Protein AF-A0A699U8E8-F1 (afdb_monomer_lite)

Radius of gyration: 20.22 Å; chains: 1; bounding box: 42×30×56 Å

Secondary structure (DSSP, 8-state):
-TTSPPP--S-TTSTTS-PPPHHHHHHHHHHHHHHTT-GGG--TTEEEEEEEE-S-TTS-HHHHTTS----EEEEEEETTTTEEEEEEES----

Foldseek 3Di:
DVVQDQDPDPPPPDPDDDDDDPVSVVVSVVVVCVVVVVVVVDDPQKDFDDKDFQDDPVPDLVNLLPPPFFGIWTWIQRNVPRDIDIDTHSDDDD

InterPro domains:
  IPR020946 Flavin monooxygenase-like [PF00743] (1-57)
  IPR036188 FAD/NAD(P)-binding domain superfamily [G3DSA:3.50.50.60] (1-94)
  IPR036188 FAD/NAD(P)-binding domain superfamily [SSF51905] (1-94)

Structure (mmCIF, N/CA/C/O backbone):
data_AF-A0A699U8E8-F1
#
_entry.id   AF-A0A699U8E8-F1
#
loop_
_atom_site.group_PDB
_atom_site.id
_atom_site.type_symbol
_atom_site.label_atom_id
_atom_site.label_alt_id
_atom_site.label_comp_id
_atom_site.label_asym_id
_atom_site.label_entity_id
_atom_site.label_seq_id
_atom_site.pdbx_PDB_ins_code
_atom_site.Cartn_x
_atom_site.Cartn_y
_atom_site.Cartn_z
_atom_site.occupancy
_atom_site.B_iso_or_equiv
_atom_site.auth_seq_id
_atom_site.auth_comp_id
_atom_site.auth_asym_id
_atom_site.auth_atom_id
_atom_site.pdbx_PDB_model_num
ATOM 1 N N . PHE A 1 1 ? 16.436 -6.446 -5.728 1.00 92.31 1 PHE A N 1
ATOM 2 C CA . PHE A 1 1 ? 16.037 -7.513 -4.795 1.00 92.31 1 PHE A CA 1
ATOM 3 C C . PHE A 1 1 ? 16.779 -8.793 -5.158 1.00 92.31 1 PHE A C 1
ATOM 5 O O . PHE A 1 1 ? 17.145 -8.954 -6.315 1.00 92.31 1 PHE A O 1
ATOM 12 N N . SER A 1 2 ? 17.091 -9.667 -4.193 1.00 92.50 2 SER A N 1
ATOM 13 C CA . SER A 1 2 ? 17.897 -10.883 -4.444 1.00 92.50 2 SER A CA 1
ATOM 14 C C . SER A 1 2 ? 17.211 -11.897 -5.365 1.00 92.50 2 SER A C 1
ATOM 16 O O . SER A 1 2 ? 17.875 -12.717 -5.986 1.00 92.50 2 SER A O 1
ATOM 18 N N . ASP A 1 3 ? 15.888 -11.833 -5.433 1.00 95.25 3 ASP A N 1
ATOM 19 C CA . ASP A 1 3 ? 14.965 -12.672 -6.196 1.00 95.25 3 ASP A CA 1
ATOM 20 C C . ASP A 1 3 ? 14.408 -11.983 -7.455 1.00 95.25 3 ASP A C 1
ATOM 22 O O . ASP A 1 3 ? 13.695 -12.609 -8.234 1.00 95.25 3 ASP A O 1
ATOM 26 N N . TYR A 1 4 ? 14.762 -10.717 -7.685 1.00 94.19 4 TYR A N 1
ATOM 27 C CA . TYR A 1 4 ? 14.385 -9.959 -8.875 1.00 94.19 4 TYR A CA 1
ATOM 28 C C . TYR A 1 4 ? 15.588 -9.130 -9.343 1.00 94.19 4 TYR A C 1
ATOM 30 O O . TYR A 1 4 ? 15.833 -8.045 -8.805 1.00 94.19 4 TYR A O 1
ATOM 38 N N . PRO A 1 5 ? 16.415 -9.651 -10.264 1.00 90.62 5 PRO A N 1
ATOM 39 C CA . PRO A 1 5 ? 17.642 -8.984 -10.683 1.00 90.62 5 PRO A CA 1
ATOM 40 C C . PRO A 1 5 ? 17.349 -7.695 -11.458 1.00 90.62 5 PRO A C 1
ATOM 42 O O . PRO A 1 5 ? 16.277 -7.528 -12.034 1.00 90.62 5 PRO A O 1
ATOM 45 N N . TRP A 1 6 ? 18.320 -6.781 -11.475 1.00 87.62 6 TRP A N 1
ATOM 46 C CA . TRP A 1 6 ? 18.238 -5.569 -12.289 1.00 87.62 6 TRP A CA 1
ATOM 47 C C . TRP A 1 6 ? 18.147 -5.938 -13.782 1.00 87.62 6 TRP A C 1
ATOM 49 O O . TRP A 1 6 ? 18.892 -6.827 -14.212 1.00 87.62 6 TRP A O 1
ATOM 59 N N . PRO A 1 7 ? 17.261 -5.306 -14.577 1.00 82.06 7 PRO A N 1
ATOM 60 C CA . PRO A 1 7 ? 17.156 -5.589 -16.003 1.00 82.06 7 PRO A CA 1
ATOM 61 C C . PRO A 1 7 ? 18.494 -5.295 -16.687 1.00 82.06 7 PRO A C 1
ATOM 63 O O . PRO A 1 7 ? 19.074 -4.227 -16.498 1.00 82.06 7 PRO A O 1
ATOM 66 N N . GLN A 1 8 ? 19.002 -6.245 -17.474 1.00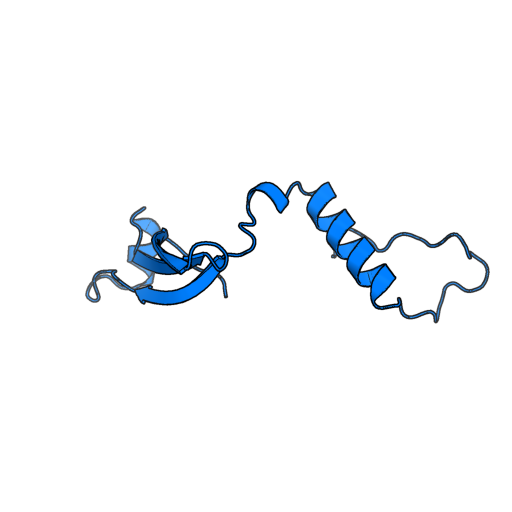 70.06 8 GLN A N 1
ATOM 67 C CA . GLN A 1 8 ? 20.205 -6.009 -18.268 1.00 70.06 8 GLN A CA 1
ATOM 68 C C . GLN A 1 8 ? 19.855 -5.017 -19.378 1.00 70.06 8 GLN A C 1
ATOM 70 O O . GLN A 1 8 ? 19.148 -5.351 -20.328 1.00 70.06 8 GLN A O 1
ATOM 75 N N . THR A 1 9 ? 20.286 -3.767 -19.226 1.00 60.03 9 THR A N 1
ATOM 76 C CA . THR A 1 9 ? 20.214 -2.774 -20.293 1.00 60.03 9 THR A CA 1
ATOM 77 C C . THR A 1 9 ? 21.135 -3.229 -21.420 1.00 60.03 9 THR A C 1
ATOM 79 O O . THR A 1 9 ? 22.307 -3.499 -21.193 1.00 60.03 9 THR A O 1
ATOM 82 N N . HIS A 1 10 ? 20.587 -3.327 -22.632 1.00 48.31 10 HIS A N 1
ATOM 83 C CA . HIS A 1 10 ? 21.205 -3.863 -23.856 1.00 48.31 10 HIS A CA 1
ATOM 84 C C . HIS A 1 10 ? 22.462 -3.116 -24.374 1.00 48.31 10 HIS A C 1
ATOM 86 O O . HIS A 1 10 ? 22.829 -3.269 -25.538 1.00 48.31 10 HIS A O 1
ATOM 92 N N . ASP A 1 11 ? 23.147 -2.332 -23.541 1.00 50.50 11 ASP A N 1
ATOM 93 C CA . ASP A 1 11 ? 24.457 -1.748 -23.836 1.00 50.50 11 ASP A CA 1
ATOM 94 C C . ASP A 1 11 ? 25.571 -2.652 -23.282 1.00 50.50 11 ASP A C 1
ATOM 96 O O . ASP A 1 11 ? 26.369 -2.281 -22.416 1.00 50.50 11 ASP A O 1
ATOM 100 N N . ASP A 1 12 ? 25.662 -3.851 -23.857 1.00 48.12 12 ASP A N 1
ATOM 101 C CA . ASP A 1 12 ? 26.666 -4.891 -23.577 1.00 48.12 12 ASP A CA 1
ATOM 102 C C . ASP A 1 12 ? 28.110 -4.493 -23.979 1.00 48.12 12 ASP A C 1
ATOM 104 O O . ASP A 1 12 ? 28.989 -5.339 -24.126 1.00 48.12 12 ASP A O 1
ATOM 108 N N . ASN A 1 13 ? 28.386 -3.195 -24.155 1.00 47.91 13 ASN A N 1
ATOM 109 C CA . ASN A 1 13 ? 29.721 -2.644 -24.407 1.00 47.91 13 ASN A CA 1
ATOM 110 C C . ASN A 1 13 ? 30.185 -1.639 -23.333 1.00 47.91 13 ASN A C 1
ATOM 112 O O . ASN A 1 13 ? 31.278 -1.089 -23.464 1.00 47.91 13 ASN A O 1
ATOM 116 N N . ASN A 1 14 ? 29.392 -1.380 -22.283 1.00 51.03 14 ASN A N 1
ATOM 117 C CA . ASN A 1 14 ? 29.761 -0.445 -21.207 1.00 51.03 14 ASN A CA 1
ATOM 118 C C . ASN A 1 14 ? 29.149 -0.823 -19.840 1.00 51.03 14 ASN A C 1
ATOM 120 O O . ASN A 1 14 ? 28.718 0.020 -19.056 1.00 51.03 14 ASN A O 1
ATOM 124 N N . SER A 1 15 ? 29.057 -2.120 -19.565 1.00 55.53 15 SER A N 1
ATOM 125 C CA . SER A 1 15 ? 28.297 -2.692 -18.452 1.00 55.53 15 SER A CA 1
ATOM 126 C C . SER A 1 15 ? 29.149 -2.917 -17.193 1.00 55.53 15 SER A C 1
ATOM 128 O O . SER A 1 15 ? 29.256 -4.051 -16.725 1.00 55.53 15 SER A O 1
ATOM 130 N N . SER A 1 16 ? 29.758 -1.856 -16.648 1.00 50.94 16 SER A N 1
ATOM 131 C CA . SER A 1 16 ? 30.425 -1.934 -15.330 1.00 50.94 16 SER A CA 1
ATOM 132 C C . SER A 1 16 ? 30.252 -0.713 -14.416 1.00 50.94 16 SER A C 1
ATOM 134 O O . SER A 1 16 ? 30.370 -0.895 -13.211 1.00 50.94 16 SER A O 1
ATOM 136 N N .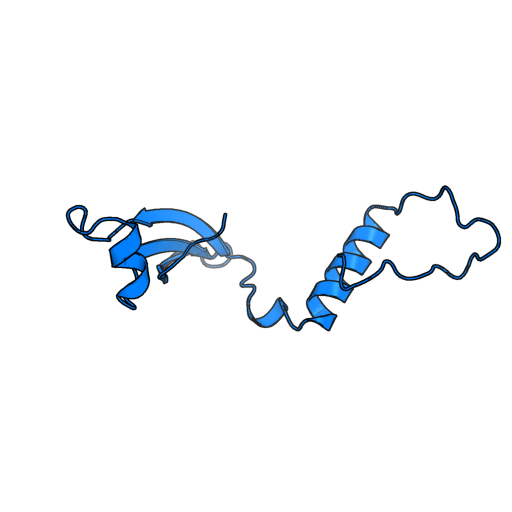 ASP A 1 17 ? 29.934 0.489 -14.923 1.00 54.59 17 ASP A N 1
ATOM 137 C CA . ASP A 1 17 ? 30.014 1.725 -14.107 1.00 54.59 17 ASP A CA 1
ATOM 138 C C . ASP A 1 17 ? 28.808 2.683 -14.209 1.00 54.59 17 ASP A C 1
ATOM 140 O O . ASP A 1 17 ? 28.858 3.800 -13.688 1.00 54.59 17 ASP A O 1
ATOM 144 N N . CYS A 1 18 ? 27.704 2.295 -14.856 1.00 70.44 18 CYS A N 1
ATOM 145 C CA . CYS A 1 18 ? 26.531 3.171 -14.919 1.00 70.44 18 CYS A CA 1
ATOM 146 C C . CYS A 1 18 ? 25.619 2.938 -13.706 1.00 70.44 18 CYS A C 1
ATOM 148 O O . CYS A 1 18 ? 24.918 1.929 -13.626 1.00 70.44 18 CYS A O 1
ATOM 150 N N . PHE A 1 19 ? 25.638 3.867 -12.748 1.00 81.06 19 PHE A N 1
ATOM 151 C CA . PHE A 1 19 ? 24.616 3.921 -11.704 1.00 81.06 19 PHE A CA 1
ATOM 152 C C . PHE A 1 19 ? 23.267 4.278 -12.339 1.00 81.06 19 PHE A C 1
ATOM 154 O O . PHE A 1 19 ? 23.221 5.206 -13.150 1.00 81.06 19 PHE A O 1
ATOM 161 N N . PRO A 1 20 ? 22.172 3.597 -11.965 1.00 86.44 20 PRO A N 1
ATOM 162 C CA . PRO A 1 20 ? 20.870 3.895 -12.531 1.00 86.44 20 PRO A CA 1
ATOM 163 C C . PRO A 1 20 ? 20.406 5.292 -12.123 1.00 86.44 20 PRO A C 1
ATOM 165 O O . PRO A 1 20 ? 20.632 5.760 -11.002 1.00 86.44 20 PRO A O 1
ATOM 168 N N . SER A 1 21 ? 19.726 5.957 -13.043 1.00 88.56 21 SER A N 1
ATOM 169 C CA . SER A 1 21 ? 19.009 7.191 -12.776 1.00 88.56 21 SER A CA 1
ATOM 170 C C . SER A 1 21 ? 17.812 6.945 -11.856 1.00 88.56 21 SER A C 1
ATOM 172 O O . SER A 1 21 ? 17.302 5.833 -11.717 1.00 88.56 21 SER A O 1
ATOM 174 N N . TYR A 1 22 ? 17.310 8.021 -11.249 1.00 93.31 22 TYR A N 1
ATOM 175 C CA . TYR A 1 22 ? 16.098 7.967 -10.430 1.00 93.31 22 TYR A CA 1
ATOM 176 C C . TYR A 1 22 ? 14.895 7.370 -11.182 1.00 93.31 22 TYR A C 1
ATOM 178 O O . TYR A 1 22 ? 14.119 6.630 -10.588 1.00 93.31 22 TYR A O 1
ATOM 186 N N . VAL A 1 23 ? 14.759 7.662 -12.481 1.00 93.38 23 VAL A N 1
ATOM 187 C CA . VAL A 1 23 ? 13.660 7.141 -13.308 1.00 93.38 23 VAL A CA 1
ATOM 188 C C . VAL A 1 23 ? 13.791 5.630 -13.484 1.00 93.38 23 VAL A C 1
ATOM 190 O O . VAL A 1 23 ? 12.840 4.912 -13.208 1.00 93.38 23 VAL A O 1
ATOM 193 N N . GLU A 1 24 ? 14.986 5.133 -13.814 1.00 91.38 24 GLU A N 1
ATOM 194 C CA . GLU A 1 24 ? 15.226 3.690 -13.955 1.00 91.38 24 GLU A CA 1
ATOM 195 C C . GLU A 1 24 ? 14.999 2.933 -12.639 1.00 91.38 24 GLU A C 1
ATOM 197 O O . GLU A 1 24 ? 14.514 1.804 -12.642 1.00 91.38 24 GLU A O 1
ATOM 202 N N . ILE A 1 25 ? 15.311 3.555 -11.495 1.00 93.19 25 ILE A N 1
ATOM 203 C CA . ILE A 1 25 ? 15.011 2.981 -10.175 1.00 93.19 25 ILE A CA 1
ATOM 204 C C . ILE A 1 25 ? 13.500 2.887 -9.951 1.00 93.19 25 ILE A C 1
ATOM 206 O O . ILE A 1 25 ? 13.035 1.864 -9.451 1.00 93.19 25 ILE A O 1
ATOM 210 N N . LEU A 1 26 ? 12.732 3.922 -10.303 1.00 96.06 26 LEU A N 1
ATOM 211 C CA . LEU A 1 26 ? 11.275 3.875 -10.184 1.00 96.06 26 LEU A CA 1
ATOM 212 C C . LEU A 1 26 ? 10.674 2.798 -11.086 1.00 96.06 26 LEU A C 1
ATOM 214 O O . LEU A 1 26 ? 9.883 2.000 -10.596 1.00 96.06 26 LEU A O 1
ATOM 218 N N . ASP A 1 27 ? 11.100 2.728 -12.346 1.00 95.12 27 ASP A N 1
ATOM 219 C CA . ASP A 1 27 ? 10.615 1.730 -13.302 1.00 95.12 27 ASP A CA 1
ATOM 220 C C . ASP A 1 27 ? 10.923 0.304 -12.818 1.00 95.12 27 ASP A C 1
ATOM 222 O O . ASP A 1 27 ? 10.089 -0.598 -12.917 1.00 95.12 27 ASP A O 1
ATOM 226 N N . TYR A 1 28 ? 12.102 0.096 -12.225 1.00 94.81 28 TYR A N 1
ATOM 227 C CA . TYR A 1 28 ? 12.474 -1.175 -11.610 1.00 94.81 28 TYR A CA 1
ATOM 228 C C . TYR A 1 28 ? 11.598 -1.534 -10.398 1.00 94.81 28 TYR A C 1
ATOM 230 O O . TYR A 1 28 ? 11.193 -2.690 -10.257 1.00 94.81 28 TYR A O 1
ATOM 238 N N . LEU A 1 29 ? 11.302 -0.573 -9.515 1.00 96.50 29 LEU A N 1
ATOM 239 C CA . LEU A 1 29 ? 10.440 -0.795 -8.347 1.00 96.50 29 LEU A CA 1
ATOM 240 C C . LEU A 1 29 ? 8.989 -1.076 -8.750 1.00 96.50 29 LEU A C 1
ATOM 242 O O . LEU A 1 29 ? 8.360 -1.952 -8.155 1.00 96.50 29 LEU A O 1
ATOM 246 N N . ASP A 1 30 ? 8.484 -0.366 -9.756 1.00 96.38 30 ASP A N 1
ATOM 247 C CA . ASP A 1 30 ? 7.147 -0.565 -10.322 1.00 96.38 30 ASP A CA 1
ATOM 248 C C . ASP A 1 30 ? 7.035 -1.972 -10.928 1.00 96.38 30 ASP A C 1
ATOM 250 O O . ASP A 1 30 ? 6.180 -2.763 -10.532 1.00 96.38 30 ASP A O 1
ATOM 254 N N . SER A 1 31 ? 8.018 -2.354 -11.753 1.00 95.88 31 SER A N 1
ATOM 255 C CA . SER A 1 31 ? 8.112 -3.692 -12.353 1.00 95.88 31 SER A CA 1
ATOM 256 C C . SER A 1 31 ? 8.223 -4.808 -11.308 1.00 95.88 31 SER A C 1
ATOM 258 O O . SER A 1 31 ? 7.643 -5.882 -11.473 1.00 95.88 31 SER A O 1
ATOM 260 N N . TYR A 1 32 ? 8.953 -4.573 -10.213 1.00 96.56 32 TYR A N 1
ATOM 261 C CA . TYR A 1 32 ? 9.033 -5.509 -9.092 1.00 96.56 32 TYR A CA 1
ATOM 262 C C . TYR A 1 32 ? 7.670 -5.682 -8.408 1.00 96.56 32 TYR A C 1
ATOM 264 O O . TYR A 1 32 ? 7.238 -6.810 -8.163 1.00 96.56 32 TYR A O 1
ATOM 272 N N . ALA A 1 33 ? 6.983 -4.578 -8.107 1.00 97.38 33 ALA A N 1
ATOM 273 C CA . ALA A 1 33 ? 5.676 -4.611 -7.464 1.00 97.38 33 ALA A CA 1
ATOM 274 C C . ALA A 1 33 ? 4.612 -5.289 -8.341 1.00 97.38 33 ALA A C 1
ATOM 276 O O . ALA A 1 33 ? 3.804 -6.056 -7.811 1.00 97.38 33 ALA A O 1
ATOM 277 N N . ASP A 1 34 ? 4.662 -5.088 -9.659 1.00 96.81 34 ASP A N 1
ATOM 278 C CA . ASP A 1 34 ? 3.820 -5.787 -10.633 1.00 96.81 34 ASP A CA 1
ATOM 279 C C . ASP A 1 34 ? 4.131 -7.287 -10.698 1.00 96.81 34 ASP A C 1
ATOM 281 O O . ASP A 1 34 ? 3.221 -8.114 -10.627 1.00 96.81 34 ASP A O 1
ATOM 285 N N . ASN A 1 35 ? 5.411 -7.668 -10.774 1.00 96.69 35 ASN A N 1
ATOM 286 C CA . ASN A 1 35 ? 5.828 -9.071 -10.883 1.00 96.69 35 ASN A CA 1
ATOM 287 C C . ASN A 1 35 ? 5.338 -9.935 -9.707 1.00 96.69 35 ASN A C 1
ATOM 289 O O . ASN A 1 35 ? 4.983 -11.099 -9.895 1.00 96.69 35 ASN A O 1
ATOM 293 N N . PHE A 1 36 ? 5.312 -9.371 -8.497 1.00 97.06 36 PHE A N 1
ATOM 294 C CA . PHE A 1 36 ? 4.838 -10.054 -7.288 1.00 97.06 36 PHE A CA 1
ATOM 295 C C . PHE A 1 36 ? 3.384 -9.725 -6.919 1.00 97.06 36 PHE A C 1
ATOM 297 O O . PHE A 1 36 ? 2.914 -10.161 -5.865 1.00 97.06 36 PHE A O 1
ATOM 304 N N . ASP A 1 37 ? 2.663 -8.993 -7.776 1.00 97.19 37 ASP A N 1
ATOM 305 C CA . ASP A 1 37 ? 1.263 -8.603 -7.580 1.00 97.19 37 ASP A CA 1
ATOM 306 C C . ASP A 1 37 ? 1.032 -7.932 -6.209 1.00 97.19 37 ASP A C 1
ATOM 308 O O . ASP A 1 37 ? 0.133 -8.289 -5.439 1.00 97.19 37 ASP A O 1
ATOM 312 N N . LEU A 1 38 ? 1.909 -6.983 -5.860 1.00 97.25 38 LEU A N 1
ATOM 313 C CA . LEU A 1 38 ? 1.927 -6.311 -4.556 1.00 97.25 38 LEU A CA 1
ATOM 314 C C . LEU A 1 38 ? 0.911 -5.172 -4.465 1.00 97.25 38 LEU A C 1
ATOM 316 O O . LEU A 1 38 ? 0.434 -4.865 -3.372 1.00 97.25 38 LEU A O 1
ATOM 320 N N . PHE A 1 39 ? 0.537 -4.563 -5.593 1.00 96.81 39 PHE A N 1
ATOM 321 C CA . PHE A 1 39 ? -0.348 -3.396 -5.621 1.00 96.81 39 PHE A CA 1
ATOM 322 C C . PHE A 1 39 ? -1.708 -3.641 -4.966 1.00 96.81 39 PHE A C 1
ATOM 324 O O . PHE A 1 39 ? -2.254 -2.735 -4.340 1.00 96.81 39 PHE A O 1
ATOM 331 N N . LYS A 1 40 ? -2.226 -4.873 -5.013 1.00 96.44 40 LYS A N 1
ATOM 332 C CA . LYS A 1 40 ? -3.487 -5.244 -4.347 1.00 96.44 40 LYS A CA 1
ATOM 333 C C . LYS A 1 40 ? -3.453 -5.106 -2.820 1.00 96.44 40 LYS A C 1
ATOM 335 O O . LYS A 1 40 ? -4.509 -5.037 -2.197 1.00 96.44 40 LYS A O 1
ATOM 340 N N . PHE A 1 41 ? -2.264 -5.080 -2.218 1.00 96.31 41 PHE A N 1
ATOM 341 C CA . PHE A 1 41 ? -2.071 -4.920 -0.776 1.00 96.31 41 PHE A CA 1
ATOM 342 C C . PHE A 1 41 ? -1.725 -3.482 -0.372 1.00 96.31 41 PHE A C 1
ATOM 344 O O . PHE A 1 41 ? -1.624 -3.189 0.818 1.00 96.31 41 PHE A O 1
ATOM 351 N N . ILE A 1 42 ? -1.551 -2.576 -1.338 1.00 95.75 42 ILE A N 1
ATOM 352 C CA . ILE A 1 42 ? -1.169 -1.187 -1.091 1.00 95.75 42 ILE A CA 1
ATOM 353 C C . ILE A 1 42 ? -2.408 -0.304 -1.199 1.00 95.75 42 ILE A C 1
ATOM 355 O O . ILE A 1 42 ? -3.047 -0.213 -2.245 1.00 95.75 42 ILE A O 1
ATOM 359 N N . ASN A 1 43 ? -2.720 0.412 -0.121 1.00 94.75 43 ASN A N 1
ATOM 360 C CA . ASN A 1 43 ? -3.767 1.424 -0.136 1.00 94.75 43 ASN A CA 1
ATOM 361 C C . ASN A 1 43 ? -3.149 2.825 -0.246 1.00 94.75 43 ASN A C 1
ATOM 363 O O . ASN A 1 43 ? -2.707 3.408 0.744 1.00 94.75 43 ASN A O 1
ATOM 367 N N . PHE A 1 44 ? -3.101 3.379 -1.458 1.00 95.19 44 PHE A N 1
ATOM 368 C CA . PHE A 1 44 ? -2.600 4.738 -1.684 1.00 95.19 44 PHE A CA 1
ATOM 369 C C . PHE A 1 44 ? -3.521 5.803 -1.077 1.00 95.19 44 PHE A C 1
ATOM 371 O O . PHE A 1 44 ? -4.708 5.575 -0.859 1.00 95.19 44 PHE A O 1
ATOM 378 N N . ASN A 1 45 ? -3.002 7.020 -0.883 1.00 95.25 45 ASN A N 1
ATOM 379 C CA . ASN A 1 45 ? -3.745 8.139 -0.274 1.00 95.25 45 ASN A CA 1
ATOM 380 C C . ASN A 1 45 ? -4.206 7.851 1.166 1.00 95.25 45 ASN A C 1
ATOM 382 O O . ASN A 1 45 ? -5.165 8.448 1.650 1.00 95.25 45 ASN A O 1
ATOM 386 N N . SER A 1 46 ? -3.519 6.933 1.841 1.00 96.19 46 SER A N 1
ATOM 387 C CA . SER A 1 46 ? -3.811 6.511 3.204 1.00 96.19 46 SER A CA 1
ATOM 388 C C . SER A 1 46 ? -2.639 6.895 4.095 1.00 96.19 46 SER A C 1
ATOM 390 O O . SER A 1 46 ? -1.579 6.277 4.049 1.00 96.19 46 SER A O 1
ATOM 392 N N . LYS A 1 47 ? -2.806 7.956 4.883 1.00 96.00 47 LYS A N 1
ATOM 393 C CA . LYS A 1 47 ? -1.800 8.421 5.837 1.00 96.00 47 LYS A CA 1
ATOM 394 C C . LYS A 1 47 ? -2.038 7.747 7.183 1.00 96.00 47 LYS A C 1
ATOM 396 O O . LYS A 1 47 ? -3.075 7.975 7.799 1.00 96.00 47 LYS A O 1
ATOM 401 N N . VAL A 1 48 ? -1.070 6.974 7.668 1.00 96.06 48 VAL A N 1
ATOM 402 C CA . VAL A 1 48 ? -1.096 6.455 9.043 1.00 96.06 48 VAL A CA 1
ATOM 403 C C . VAL A 1 48 ? -0.837 7.614 10.007 1.00 96.06 48 VAL A C 1
ATOM 405 O O . VAL A 1 48 ? 0.195 8.280 9.917 1.00 96.06 48 VAL A O 1
ATOM 408 N N . THR A 1 49 ? -1.797 7.903 10.884 1.00 95.44 49 THR A N 1
ATOM 409 C CA . THR A 1 49 ? -1.717 9.014 11.847 1.00 95.44 49 THR A CA 1
ATOM 410 C C . THR A 1 49 ? -1.379 8.548 13.254 1.00 95.44 49 THR A C 1
ATOM 412 O O . THR A 1 49 ? -0.755 9.299 13.996 1.00 95.44 49 THR A O 1
ATOM 415 N N . GLU A 1 50 ? -1.777 7.329 13.619 1.00 95.19 50 GLU A N 1
ATOM 416 C CA . GLU A 1 50 ? -1.570 6.778 14.958 1.00 95.19 50 GLU A CA 1
ATOM 417 C C . GLU A 1 50 ? -1.451 5.251 14.907 1.00 95.19 50 G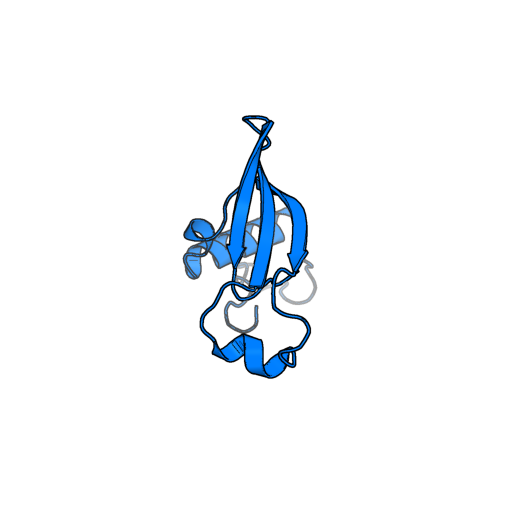LU A C 1
ATOM 419 O O . GLU A 1 50 ? -2.114 4.597 14.100 1.00 95.19 50 GLU A O 1
ATOM 424 N N . ILE A 1 51 ? -0.607 4.695 15.780 1.00 94.50 51 ILE A N 1
ATOM 425 C CA . ILE A 1 51 ? -0.469 3.256 16.018 1.00 94.50 51 ILE A CA 1
ATOM 426 C C . ILE A 1 51 ? -0.538 3.042 17.529 1.00 94.50 51 ILE A C 1
ATOM 428 O O . ILE A 1 51 ? 0.253 3.619 18.277 1.00 94.50 51 ILE A O 1
ATOM 432 N N . ARG A 1 52 ? -1.472 2.206 17.977 1.00 91.81 52 ARG A N 1
ATOM 433 C CA . ARG A 1 52 ? -1.742 1.938 19.390 1.00 91.81 52 ARG A CA 1
ATOM 434 C C . ARG A 1 52 ? -1.715 0.442 19.666 1.00 91.81 52 ARG A C 1
ATOM 436 O O . ARG A 1 52 ? -2.353 -0.329 18.960 1.00 91.81 52 ARG A O 1
ATOM 443 N N . PHE A 1 53 ? -1.043 0.041 20.742 1.00 87.56 53 PHE A N 1
ATOM 444 C CA . PHE A 1 53 ? -1.168 -1.310 21.284 1.00 87.56 53 PHE A CA 1
ATOM 445 C C . PHE A 1 53 ? -2.386 -1.390 22.218 1.00 87.56 53 PHE A C 1
ATOM 447 O O . PHE A 1 53 ? -2.513 -0.588 23.145 1.00 87.56 53 PHE A O 1
ATOM 454 N N . VAL A 1 54 ? -3.279 -2.345 21.969 1.00 85.31 54 VAL A N 1
ATOM 455 C CA . VAL A 1 54 ? -4.497 -2.624 22.753 1.00 85.31 54 VAL A CA 1
ATOM 456 C C . VAL A 1 54 ? -4.491 -4.006 23.409 1.00 85.31 54 VAL A C 1
ATOM 458 O O . VAL A 1 54 ? -5.491 -4.410 23.999 1.00 85.31 54 VAL A O 1
ATOM 461 N N . GLY A 1 55 ? -3.379 -4.740 23.313 1.00 74.06 55 GLY A N 1
ATOM 462 C CA . GLY A 1 55 ? -3.222 -6.033 23.973 1.00 74.06 55 GLY A CA 1
ATOM 463 C C . GLY A 1 55 ? -3.147 -5.922 25.499 1.00 74.06 55 GLY A C 1
ATOM 464 O O . GLY A 1 55 ? -2.744 -4.896 26.048 1.00 74.06 55 GLY A O 1
ATOM 465 N N . ASP A 1 56 ? -3.526 -7.006 26.175 1.00 70.69 56 ASP A N 1
ATOM 466 C CA . ASP A 1 56 ? -3.440 -7.112 27.631 1.00 70.69 56 ASP A CA 1
ATOM 467 C C . ASP A 1 56 ? -1.972 -7.127 28.081 1.00 70.69 56 ASP A C 1
ATOM 469 O O . ASP A 1 56 ? -1.165 -7.916 27.584 1.00 70.69 56 ASP A O 1
ATOM 473 N N . GLN A 1 57 ? -1.623 -6.229 29.000 1.00 62.53 57 GLN A N 1
ATOM 474 C CA . GLN A 1 57 ? -0.247 -5.991 29.441 1.00 62.53 57 GLN A CA 1
ATOM 475 C C . GLN A 1 57 ? 0.284 -7.127 30.334 1.00 62.53 57 GLN A C 1
ATOM 477 O O . GLN A 1 57 ? 1.499 -7.300 30.435 1.00 62.53 57 GLN A O 1
ATOM 482 N N . ASP A 1 58 ? -0.620 -7.917 30.930 1.00 60.47 58 ASP A N 1
ATOM 483 C CA . ASP A 1 58 ? -0.297 -9.089 31.756 1.00 60.47 58 ASP A CA 1
ATOM 484 C C . ASP A 1 58 ? 0.033 -10.339 30.923 1.00 60.47 58 ASP A C 1
ATOM 486 O O . ASP A 1 58 ? 0.674 -11.277 31.410 1.00 60.47 58 ASP A O 1
ATOM 490 N N . ILE A 1 59 ? -0.347 -10.356 29.642 1.00 57.09 59 ILE A N 1
ATOM 491 C CA . ILE A 1 59 ? 0.055 -11.406 28.711 1.00 57.09 59 ILE A CA 1
ATOM 492 C C . ILE A 1 59 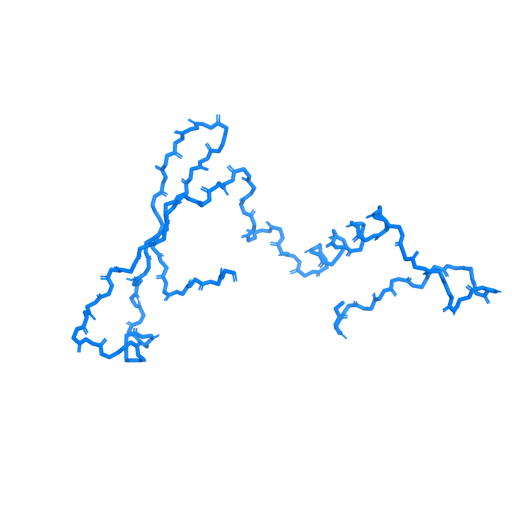? 1.401 -10.992 28.129 1.00 57.09 59 ILE A C 1
ATOM 494 O O . ILE A 1 59 ? 1.489 -10.085 27.303 1.00 57.09 59 ILE A O 1
ATOM 498 N N . MET A 1 60 ? 2.464 -11.681 28.555 1.00 55.53 60 MET A N 1
ATOM 499 C CA . MET A 1 60 ? 3.802 -11.555 27.974 1.00 55.53 60 MET A CA 1
ATOM 500 C C . MET A 1 60 ? 3.706 -11.408 26.447 1.00 55.53 60 MET A C 1
ATOM 502 O O . MET A 1 60 ? 3.115 -12.265 25.790 1.00 55.53 60 MET A O 1
ATOM 506 N N . ALA A 1 61 ? 4.296 -10.348 25.884 1.00 55.59 61 ALA A N 1
ATOM 507 C CA . ALA A 1 61 ? 4.114 -9.949 24.483 1.00 55.59 61 ALA A CA 1
ATOM 508 C C . ALA A 1 61 ? 4.292 -11.098 23.467 1.00 55.59 61 ALA A C 1
ATOM 510 O O . ALA A 1 61 ? 3.630 -11.110 22.436 1.00 55.59 61 ALA A O 1
ATOM 511 N N . TYR A 1 62 ? 5.117 -12.105 23.778 1.00 53.88 62 TYR A N 1
ATOM 512 C CA . TYR A 1 62 ? 5.330 -13.279 22.928 1.00 53.88 62 TYR A CA 1
ATOM 513 C C . TYR A 1 62 ? 4.200 -14.329 22.963 1.00 53.88 62 TYR A C 1
ATOM 515 O O . TYR A 1 62 ? 4.035 -15.063 21.994 1.00 53.88 62 TYR A O 1
ATOM 523 N N . GLN A 1 63 ? 3.423 -14.420 24.049 1.00 54.75 63 GLN A N 1
ATOM 524 C CA . GLN A 1 63 ? 2.257 -15.315 24.156 1.00 54.75 63 GLN A CA 1
ATOM 525 C C . GLN A 1 63 ? 1.022 -14.709 23.482 1.00 54.75 63 GLN A C 1
ATOM 527 O O . GLN A 1 63 ? 0.156 -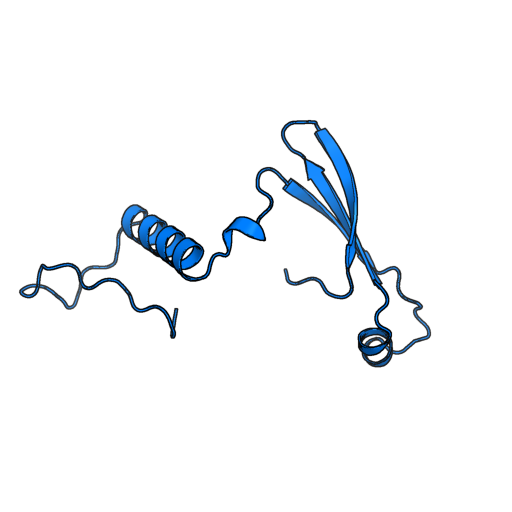15.429 22.997 1.00 54.75 63 GLN A O 1
ATOM 532 N N . SER A 1 64 ? 0.962 -13.378 23.422 1.00 55.47 64 SER A N 1
ATOM 533 C CA . SER A 1 64 ? -0.108 -12.650 22.742 1.00 55.47 64 SER A CA 1
ATOM 534 C C . SER A 1 64 ? -0.064 -12.854 21.218 1.00 55.47 64 SER A C 1
ATOM 536 O O . SER A 1 64 ? -1.105 -13.018 20.582 1.00 55.47 64 SER A O 1
ATOM 538 N N . LEU A 1 65 ? 1.144 -12.979 20.647 1.00 54.00 65 LEU A N 1
ATOM 539 C CA . LEU A 1 65 ? 1.381 -13.192 19.209 1.00 54.00 65 LEU A CA 1
ATOM 540 C C . LEU A 1 65 ? 0.785 -14.497 18.648 1.00 54.00 65 LEU A C 1
ATOM 542 O O . LEU A 1 65 ? 0.619 -14.609 17.439 1.00 54.00 65 LEU A O 1
ATOM 546 N N . THR A 1 66 ? 0.457 -15.484 19.488 1.00 59.16 66 THR A N 1
ATOM 547 C CA . THR A 1 66 ? -0.142 -16.762 19.054 1.00 59.16 66 THR A CA 1
ATOM 548 C C . THR A 1 66 ? -1.642 -16.852 19.332 1.00 59.16 66 THR A C 1
ATOM 550 O O . THR A 1 66 ? -2.259 -17.875 19.037 1.00 59.16 66 THR A O 1
ATOM 553 N N . SER A 1 67 ? -2.252 -15.799 19.889 1.00 66.69 67 SER A N 1
ATOM 554 C CA . SER A 1 67 ? -3.669 -15.815 20.272 1.00 66.69 67 SER A CA 1
ATOM 555 C C . SER A 1 67 ? -4.623 -15.671 19.079 1.00 66.69 67 SER A C 1
ATOM 557 O O . SER A 1 67 ? -5.810 -15.966 19.222 1.00 66.69 67 SER A O 1
ATOM 559 N N . GLY A 1 68 ? -4.129 -15.232 17.915 1.00 68.12 68 GLY A N 1
ATOM 560 C CA . GLY A 1 68 ? -4.972 -14.945 16.750 1.00 68.12 68 GLY A CA 1
ATOM 561 C C . GLY A 1 68 ? -5.878 -13.722 16.956 1.00 68.12 68 GLY A C 1
ATOM 562 O O . GLY A 1 68 ? -6.976 -13.646 16.401 1.00 68.12 68 GLY A O 1
ATOM 563 N N . LYS A 1 69 ? -5.498 -12.827 17.879 1.00 77.31 69 LYS A N 1
ATOM 564 C CA . LYS A 1 69 ? -6.283 -11.652 18.263 1.00 77.31 69 LYS A CA 1
ATOM 565 C C . LYS A 1 69 ? -5.545 -10.392 17.833 1.00 77.31 69 LYS A C 1
ATOM 567 O O . LYS A 1 69 ? -4.350 -10.284 18.110 1.00 77.31 69 LYS A O 1
ATOM 572 N N . PRO A 1 70 ? -6.234 -9.417 17.219 1.00 77.12 70 PRO A N 1
ATOM 573 C CA . PRO A 1 70 ? -5.607 -8.153 16.894 1.00 77.12 70 PRO A CA 1
ATOM 574 C C . PRO A 1 70 ? -5.265 -7.407 18.186 1.00 77.12 70 PRO A C 1
ATOM 576 O O . PRO A 1 70 ? -6.108 -7.235 19.066 1.00 77.12 70 PRO A O 1
ATOM 579 N N . VAL A 1 71 ? -4.011 -6.982 18.291 1.00 87.19 71 VAL A N 1
ATOM 580 C CA . VAL A 1 71 ? -3.466 -6.262 19.452 1.00 87.19 71 VAL A CA 1
ATOM 581 C C . VAL A 1 71 ? -2.944 -4.882 19.082 1.00 87.19 71 VAL A C 1
ATOM 583 O O . VAL A 1 71 ? -2.554 -4.123 19.965 1.00 87.19 71 VAL A O 1
ATOM 586 N N . TRP A 1 72 ? -2.968 -4.538 17.796 1.00 89.25 72 TRP A N 1
ATOM 587 C CA . TRP A 1 72 ? -2.624 -3.223 17.287 1.00 89.25 72 TRP A CA 1
ATOM 588 C C . TRP A 1 72 ? -3.840 -2.577 16.644 1.00 89.25 72 TRP A C 1
ATOM 590 O O . TRP A 1 72 ? -4.518 -3.190 15.825 1.00 89.25 72 TRP A O 1
ATOM 600 N N . GLU A 1 73 ? -4.080 -1.321 16.982 1.00 93.75 73 GLU A N 1
ATOM 601 C CA . GLU A 1 73 ? -5.020 -0.442 16.302 1.00 93.75 73 GLU A CA 1
ATOM 602 C C . GLU A 1 73 ? -4.228 0.603 15.517 1.00 93.75 73 GLU A C 1
ATOM 604 O O . GLU A 1 73 ? -3.334 1.258 16.055 1.00 93.75 73 GLU A O 1
ATOM 609 N N . VAL A 1 74 ? -4.550 0.757 14.236 1.00 95.69 74 VAL A N 1
ATOM 610 C CA . VAL A 1 74 ? -3.905 1.713 13.334 1.00 95.69 74 VAL A CA 1
ATOM 611 C C . VAL A 1 74 ? -4.954 2.696 12.835 1.00 95.69 74 VAL A C 1
ATOM 613 O O . VAL A 1 74 ? -5.929 2.299 12.191 1.00 95.69 74 VAL A O 1
ATOM 616 N N . ALA A 1 75 ? -4.749 3.979 13.125 1.00 96.31 75 ALA A N 1
ATOM 617 C CA . ALA A 1 75 ? -5.563 5.060 12.591 1.00 96.31 75 ALA A CA 1
ATOM 618 C C . ALA A 1 75 ? -5.022 5.485 11.228 1.00 96.31 75 ALA A C 1
ATOM 620 O O . ALA A 1 75 ? -3.860 5.883 11.090 1.00 96.31 75 ALA A O 1
ATOM 62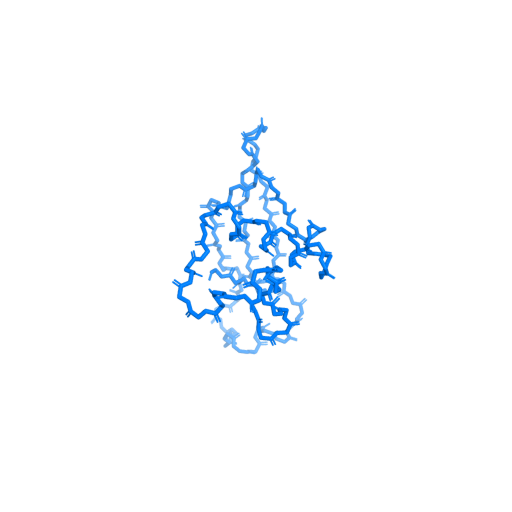1 N N . VAL A 1 76 ? -5.885 5.427 10.220 1.00 96.50 76 VAL A N 1
ATOM 622 C CA . VAL A 1 76 ? -5.566 5.785 8.842 1.00 96.50 76 VAL A CA 1
ATOM 623 C C . VAL A 1 76 ? -6.473 6.923 8.404 1.00 96.50 76 VAL A C 1
ATOM 625 O O . VAL A 1 76 ? -7.695 6.782 8.379 1.00 96.50 76 VAL A O 1
ATOM 628 N N . CYS A 1 77 ? -5.870 8.049 8.035 1.00 96.56 77 CYS A N 1
ATOM 629 C CA . CYS A 1 77 ? -6.555 9.174 7.418 1.00 96.56 77 CYS A CA 1
ATOM 630 C C . CYS A 1 77 ? -6.485 9.058 5.892 1.00 96.56 77 CYS A C 1
ATOM 632 O O . CYS A 1 77 ? -5.398 9.017 5.307 1.00 96.56 77 CYS A O 1
ATOM 634 N N . ASN A 1 78 ? -7.646 9.027 5.238 1.00 94.44 78 ASN A N 1
ATOM 635 C CA . ASN A 1 78 ? -7.720 9.119 3.786 1.00 94.44 78 ASN A CA 1
ATOM 636 C C . ASN A 1 78 ? -7.511 10.577 3.356 1.00 94.44 78 ASN A C 1
ATOM 638 O O . ASN A 1 78 ? -8.332 11.439 3.659 1.00 94.44 78 ASN A O 1
ATOM 642 N N . THR A 1 79 ? -6.446 10.858 2.608 1.00 92.31 79 THR A N 1
ATOM 643 C CA . THR A 1 79 ? -6.066 12.233 2.243 1.00 92.31 79 THR A CA 1
ATOM 644 C C . THR A 1 79 ? -7.011 12.898 1.242 1.00 92.31 79 THR A C 1
ATOM 646 O O . THR A 1 79 ? -6.924 14.107 1.041 1.00 92.31 79 THR A O 1
ATOM 649 N N . LYS A 1 80 ? -7.913 12.139 0.607 1.00 92.25 80 LYS A N 1
ATOM 650 C CA . LYS A 1 80 ? -8.921 12.669 -0.322 1.00 92.25 80 LYS A CA 1
ATOM 651 C C . LYS A 1 80 ? -10.227 13.039 0.379 1.00 92.25 80 LYS A C 1
ATOM 653 O O . LYS A 1 80 ? -10.852 14.016 -0.016 1.00 92.25 80 LYS A O 1
ATOM 658 N N . SER A 1 81 ? -10.654 12.255 1.371 1.00 91.38 81 SER A N 1
ATOM 659 C CA . SER A 1 81 ? -11.921 12.464 2.093 1.00 91.38 81 SER A CA 1
ATOM 660 C C . SER A 1 81 ? -11.760 13.076 3.485 1.00 91.38 81 SER A C 1
ATOM 662 O O . SER A 1 81 ? -12.767 13.434 4.086 1.00 91.38 81 SER A O 1
ATOM 664 N N . ASP A 1 82 ? -10.530 13.182 3.994 1.00 91.38 82 ASP A N 1
ATOM 665 C CA . ASP A 1 82 ? -10.189 13.649 5.349 1.00 91.38 82 ASP A CA 1
ATOM 666 C C . ASP A 1 82 ? -10.885 12.850 6.469 1.00 91.38 82 ASP A C 1
ATOM 668 O O . ASP A 1 82 ? -11.167 13.329 7.565 1.00 91.38 82 ASP A O 1
ATOM 672 N N . THR A 1 83 ? -11.200 11.586 6.177 1.00 95.06 83 THR A N 1
ATOM 673 C CA . THR A 1 83 ? -11.857 10.670 7.112 1.00 95.06 83 THR A CA 1
ATOM 674 C C . THR A 1 83 ? -10.836 9.756 7.769 1.00 95.06 83 THR A C 1
ATOM 676 O O . THR A 1 83 ? -10.020 9.147 7.072 1.00 95.06 83 THR A O 1
ATOM 679 N N . ILE A 1 84 ? -10.947 9.591 9.088 1.00 96.00 84 ILE A N 1
ATOM 680 C CA . ILE A 1 84 ? -10.129 8.656 9.864 1.00 96.00 84 ILE A CA 1
ATOM 681 C C . ILE A 1 84 ? -10.875 7.331 10.023 1.00 96.00 84 ILE A C 1
ATOM 683 O O . ILE A 1 84 ? -12.041 7.301 10.417 1.00 96.00 84 ILE A O 1
ATOM 687 N N . GLN A 1 85 ? -10.183 6.234 9.737 1.00 96.12 85 GLN A N 1
ATOM 688 C CA . GLN A 1 85 ? -10.655 4.870 9.936 1.00 96.12 85 GLN A CA 1
ATOM 689 C C . GLN A 1 85 ? -9.662 4.102 10.805 1.00 96.12 85 GLN A C 1
ATOM 691 O O . GLN A 1 85 ? -8.450 4.260 10.657 1.00 96.12 85 GLN A O 1
ATOM 696 N N . TRP A 1 86 ? -10.187 3.271 11.703 1.00 95.50 86 TRP A N 1
ATOM 697 C CA . TRP A 1 86 ? -9.392 2.430 12.592 1.00 95.50 86 TRP A CA 1
ATOM 698 C C . TRP A 1 86 ? -9.381 0.993 12.090 1.00 95.50 86 TRP A C 1
ATOM 700 O O . TRP A 1 86 ? -10.434 0.422 11.801 1.00 95.50 86 TRP A O 1
ATOM 710 N N . TYR A 1 87 ? -8.187 0.417 12.013 1.00 94.69 87 TYR A N 1
ATOM 711 C CA . TYR A 1 87 ? -7.960 -0.951 11.567 1.00 94.69 87 TYR A CA 1
ATOM 712 C C . TYR A 1 87 ? -7.237 -1.738 12.651 1.00 94.69 87 TYR A C 1
ATOM 714 O O . TYR A 1 87 ? -6.300 -1.232 13.265 1.00 94.69 87 TYR A O 1
ATOM 722 N N . ALA A 1 88 ? -7.677 -2.973 12.878 1.00 93.12 88 ALA A N 1
ATOM 723 C CA . ALA A 1 88 ? -7.131 -3.844 13.905 1.00 93.12 88 ALA A CA 1
ATOM 724 C C . ALA A 1 88 ? -6.224 -4.906 13.262 1.00 93.12 88 ALA A C 1
ATOM 726 O O . ALA A 1 88 ? -6.649 -5.602 12.338 1.00 93.12 88 ALA A O 1
ATOM 727 N N . PHE A 1 89 ? -4.992 -5.035 13.751 1.00 90.69 89 PHE A N 1
ATOM 728 C CA . PHE A 1 89 ? -3.977 -5.945 13.222 1.00 90.69 89 PHE A CA 1
ATOM 729 C C . PHE A 1 89 ? -3.310 -6.757 14.332 1.00 90.69 89 PHE A C 1
ATOM 731 O O . PHE A 1 89 ? -3.192 -6.328 15.481 1.00 90.69 89 PHE A O 1
ATOM 738 N N . GLU A 1 90 ? -2.832 -7.943 13.972 1.00 88.25 90 GLU A N 1
ATOM 739 C CA . GLU A 1 90 ? -2.003 -8.774 14.852 1.00 88.25 90 GLU A CA 1
ATOM 740 C C . GLU A 1 90 ? -0.550 -8.290 14.880 1.00 88.25 90 GLU A C 1
ATOM 742 O O . GLU A 1 90 ? 0.111 -8.360 15.915 1.00 88.25 90 GLU A O 1
ATOM 747 N N . PHE A 1 91 ? -0.065 -7.749 13.758 1.00 85.94 91 PHE A N 1
ATOM 748 C CA . PHE A 1 91 ? 1.306 -7.281 13.602 1.00 85.94 91 PHE A CA 1
ATOM 749 C C . PHE A 1 91 ? 1.380 -6.018 12.741 1.00 85.94 91 PHE A C 1
ATOM 751 O O . PHE A 1 91 ? 0.577 -5.833 11.827 1.00 85.94 91 PHE A O 1
ATOM 758 N N . VAL A 1 92 ? 2.371 -5.170 13.025 1.00 90.56 92 VAL A N 1
ATOM 759 C CA . VAL A 1 92 ? 2.663 -3.946 12.271 1.00 90.56 92 VAL A CA 1
ATOM 760 C C . VAL A 1 92 ? 4.156 -3.917 11.940 1.00 90.56 92 VAL A C 1
ATOM 762 O O . VAL A 1 92 ? 4.991 -4.031 12.835 1.00 90.56 92 VAL A O 1
ATOM 765 N N . VAL A 1 93 ? 4.482 -3.765 10.654 1.00 91.44 93 VAL A N 1
ATOM 766 C CA . VAL A 1 93 ? 5.841 -3.494 10.153 1.00 91.44 93 VAL A CA 1
ATOM 767 C C . VAL A 1 93 ? 5.926 -1.998 9.847 1.00 91.44 93 VAL A C 1
ATOM 769 O O . VAL A 1 93 ? 5.026 -1.479 9.185 1.00 91.44 93 VAL A O 1
ATOM 772 N N . VAL A 1 94 ? 6.976 -1.322 10.324 1.00 88.19 94 VAL A N 1
ATOM 773 C CA . VAL A 1 94 ? 7.242 0.111 10.087 1.00 88.19 94 VAL A CA 1
ATOM 774 C C . VAL A 1 94 ? 8.542 0.278 9.319 1.00 88.19 94 VAL A C 1
ATOM 776 O O . VAL A 1 94 ? 9.520 -0.406 9.699 1.00 88.19 94 VAL A O 1
#

Organism: Tanacetum cinerariifolium (NCBI:txid118510)

Sequence (94 aa):
FSDYPWPQTHDDNNSSDCFPSYVEILDYLDSYADNFDLFKFINFNSKVTEIRFVGDQDIMAYQSLTSGKPVWEVAVCNTKSDTIQWYAFEFVVV

pLDDT: mean 83.58, std 16.25, range [47.91, 97.38]